Protein AF-A0A7T5E0C3-F1 (afdb_monomer_lite)

Structure (mmCIF, N/CA/C/O backbone):
data_AF-A0A7T5E0C3-F1
#
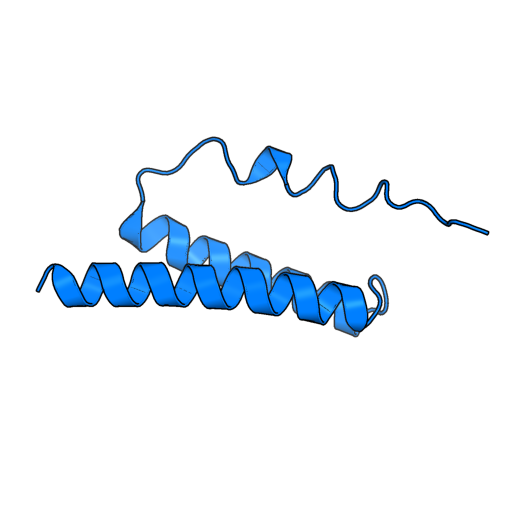_entry.id   AF-A0A7T5E0C3-F1
#
loop_
_atom_site.group_PDB
_atom_site.id
_atom_site.type_symbol
_atom_site.label_atom_id
_atom_site.label_alt_id
_atom_site.label_comp_id
_atom_site.label_asym_id
_atom_site.label_entity_id
_atom_site.label_seq_id
_atom_site.pdbx_PDB_ins_code
_atom_site.Cartn_x
_atom_site.Cartn_y
_atom_site.Cartn_z
_atom_site.occupancy
_atom_site.B_iso_or_equiv
_atom_site.auth_seq_id
_atom_site.auth_comp_id
_atom_site.auth_asym_id
_atom_site.auth_atom_id
_atom_site.pdbx_PDB_model_num
ATOM 1 N N . MET A 1 1 ? -26.720 -4.063 8.699 1.00 50.38 1 MET A N 1
ATOM 2 C CA . MET A 1 1 ? -26.616 -2.794 7.952 1.00 50.38 1 MET A CA 1
ATOM 3 C C . MET A 1 1 ? -25.403 -2.941 7.058 1.00 50.38 1 MET A C 1
ATOM 5 O O . MET A 1 1 ? -24.315 -3.051 7.597 1.00 50.38 1 MET A O 1
ATOM 9 N N . LEU A 1 2 ? -25.596 -3.067 5.744 1.00 53.50 2 LEU A N 1
ATOM 10 C CA . LEU A 1 2 ? -24.508 -2.986 4.770 1.00 53.50 2 LEU A CA 1
ATOM 11 C C . LEU A 1 2 ? -24.242 -1.486 4.585 1.00 53.50 2 LEU A C 1
ATOM 13 O O . LEU A 1 2 ? -25.088 -0.788 4.027 1.00 53.50 2 LEU A O 1
ATOM 17 N N . GLY A 1 3 ? -23.176 -0.979 5.210 1.00 61.03 3 GLY A N 1
ATOM 18 C CA . GLY A 1 3 ? -22.662 0.373 4.962 1.00 61.03 3 GLY A CA 1
ATOM 19 C C . GLY A 1 3 ? -22.035 0.450 3.565 1.00 61.03 3 GLY A C 1
ATOM 20 O O . GLY A 1 3 ? -21.810 -0.599 2.962 1.00 61.03 3 GLY A O 1
ATOM 21 N N . PRO A 1 4 ? -21.816 1.653 3.013 1.00 53.00 4 PRO A N 1
ATOM 22 C CA . PRO A 1 4 ? -21.558 1.824 1.590 1.00 53.00 4 PRO A CA 1
ATOM 23 C C . PRO A 1 4 ? -20.221 1.184 1.198 1.00 53.00 4 PRO A C 1
ATOM 25 O O . PRO A 1 4 ? -19.162 1.719 1.495 1.00 53.00 4 PRO A O 1
ATOM 28 N N . ILE A 1 5 ? -20.291 0.087 0.439 1.00 56.56 5 ILE A N 1
ATOM 29 C CA . ILE A 1 5 ? -19.183 -0.506 -0.340 1.00 56.56 5 ILE A CA 1
ATOM 30 C C . ILE A 1 5 ? -18.905 0.369 -1.594 1.00 56.56 5 ILE A C 1
ATOM 32 O O . ILE A 1 5 ? -18.314 -0.055 -2.578 1.00 56.56 5 ILE A O 1
ATOM 36 N N . GLU A 1 6 ? -19.376 1.620 -1.597 1.00 53.72 6 GLU A N 1
ATOM 37 C CA . GLU A 1 6 ? -19.256 2.567 -2.712 1.00 53.72 6 GLU A CA 1
ATOM 38 C C . GLU A 1 6 ? -17.923 3.335 -2.706 1.00 53.72 6 GLU A C 1
ATOM 40 O O . GLU A 1 6 ? -17.652 4.068 -3.652 1.00 53.72 6 GLU A O 1
ATOM 45 N N . GLY A 1 7 ? -17.069 3.160 -1.688 1.00 49.94 7 GLY A N 1
ATOM 46 C CA . GLY A 1 7 ? -15.773 3.849 -1.596 1.00 49.94 7 GLY A CA 1
ATOM 47 C C . GLY A 1 7 ? -14.689 3.316 -2.544 1.00 49.94 7 GLY A C 1
ATOM 48 O O . GLY A 1 7 ? -13.857 4.086 -3.015 1.00 49.94 7 GLY A O 1
ATOM 49 N N . VAL A 1 8 ? -14.724 2.021 -2.877 1.00 53.03 8 VAL A N 1
ATOM 50 C CA . VAL A 1 8 ? -13.622 1.320 -3.572 1.00 53.03 8 VAL A CA 1
ATOM 51 C C . VAL A 1 8 ? -13.761 1.366 -5.101 1.00 53.03 8 VAL A C 1
ATOM 53 O O . VAL A 1 8 ? -12.773 1.357 -5.832 1.00 53.03 8 VAL A O 1
ATOM 56 N N . ALA A 1 9 ? -14.989 1.516 -5.613 1.00 51.09 9 ALA A N 1
ATOM 57 C CA . ALA A 1 9 ? -15.256 1.540 -7.055 1.00 51.09 9 ALA A CA 1
ATOM 58 C C . ALA A 1 9 ? -14.644 2.757 -7.784 1.00 51.09 9 ALA A C 1
ATOM 60 O O . ALA A 1 9 ? -14.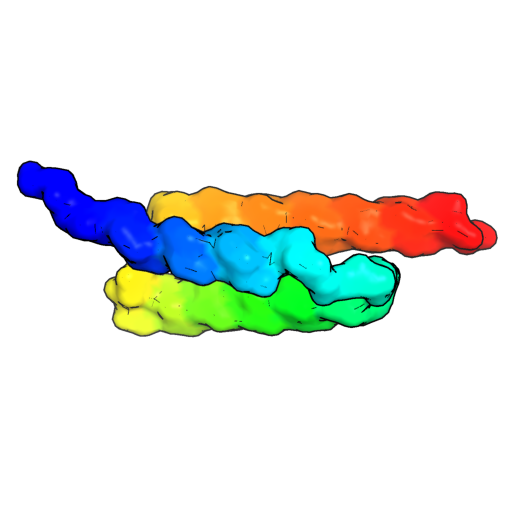491 2.717 -9.000 1.00 51.09 9 ALA A O 1
ATOM 61 N N . TRP A 1 10 ? -14.275 3.830 -7.069 1.00 48.84 10 TRP A N 1
ATOM 62 C CA . TRP A 1 10 ? -13.635 5.006 -7.673 1.00 48.84 10 TRP A CA 1
ATOM 63 C C . TRP A 1 10 ? -12.121 4.842 -7.888 1.00 48.84 10 TRP A C 1
ATOM 65 O O . TRP A 1 10 ? -11.576 5.440 -8.816 1.00 48.84 10 TRP A O 1
ATOM 75 N N . ILE A 1 11 ? -11.436 4.036 -7.067 1.00 54.09 11 ILE A N 1
ATOM 76 C CA . ILE A 1 11 ? -9.972 3.884 -7.148 1.00 54.09 11 ILE A CA 1
ATOM 77 C C . ILE A 1 11 ? -9.590 2.876 -8.241 1.00 54.09 11 ILE A C 1
ATOM 79 O O . ILE A 1 11 ? -8.650 3.123 -8.996 1.00 54.09 11 ILE A O 1
ATOM 83 N N . ALA A 1 12 ? -10.380 1.812 -8.415 1.00 50.03 12 ALA A N 1
ATOM 84 C CA . ALA A 1 12 ? -10.125 0.785 -9.428 1.00 50.03 12 ALA A CA 1
ATOM 85 C C . ALA A 1 12 ? -10.154 1.327 -10.874 1.00 50.03 12 ALA A C 1
ATOM 87 O O . ALA A 1 12 ? -9.356 0.912 -11.710 1.00 50.03 12 ALA A O 1
ATOM 88 N N . ASP A 1 13 ? -11.031 2.291 -11.167 1.00 46.94 13 ASP A N 1
ATOM 89 C CA . ASP A 1 13 ? -11.213 2.820 -12.530 1.00 46.94 13 ASP A CA 1
ATOM 90 C C . ASP A 1 13 ? -10.115 3.827 -12.934 1.00 46.94 13 ASP A C 1
ATOM 92 O O . ASP A 1 13 ? -9.960 4.177 -14.100 1.00 46.94 13 ASP A O 1
ATOM 96 N N . LYS A 1 14 ? -9.322 4.317 -11.970 1.00 49.38 14 LYS A N 1
ATOM 97 C CA . LYS A 1 14 ? -8.287 5.334 -12.213 1.00 49.38 14 LYS A CA 1
ATOM 98 C C . LYS A 1 14 ? -6.901 4.761 -12.500 1.00 49.38 14 LYS A C 1
ATOM 100 O O . LYS A 1 14 ? -6.101 5.465 -13.113 1.00 49.38 14 LYS A O 1
ATOM 105 N N . VAL A 1 15 ? -6.622 3.532 -12.068 1.00 53.72 15 VAL A N 1
ATOM 106 C CA . VAL A 1 15 ? -5.283 2.923 -12.164 1.00 53.72 15 VAL A CA 1
ATOM 107 C C . VAL A 1 15 ? -5.082 2.173 -13.486 1.00 53.72 15 VAL A C 1
ATOM 109 O O . VAL A 1 15 ? -3.962 2.078 -13.970 1.00 53.72 15 VAL A O 1
ATOM 112 N N . LEU A 1 16 ? -6.156 1.708 -14.129 1.00 48.19 16 LEU A N 1
ATOM 113 C CA . LEU A 1 16 ? -6.057 0.791 -15.270 1.00 48.19 16 LEU A CA 1
ATOM 114 C C . LEU A 1 16 ? -5.748 1.434 -16.631 1.00 48.19 16 LEU A C 1
ATOM 116 O O . LEU A 1 16 ? -5.471 0.696 -17.574 1.00 48.19 16 LEU A O 1
ATOM 120 N N . GLU A 1 17 ? -5.829 2.763 -16.788 1.00 46.81 17 GLU A N 1
ATOM 121 C CA . GLU A 1 17 ? -5.913 3.322 -18.147 1.00 46.81 17 GLU A CA 1
ATOM 122 C C . GLU A 1 17 ? -4.591 3.763 -18.792 1.00 46.81 17 GLU A C 1
ATOM 124 O O . GLU A 1 17 ? -4.534 3.739 -20.017 1.00 46.81 17 GLU A O 1
ATOM 129 N N . GLN A 1 18 ? -3.515 4.118 -18.077 1.00 46.72 18 GLN A N 1
ATOM 130 C CA . GLN A 1 18 ? -2.261 4.497 -18.757 1.00 46.72 18 GLN A CA 1
ATOM 131 C C . GLN A 1 18 ? -0.998 4.310 -17.917 1.00 46.72 18 GLN A C 1
ATOM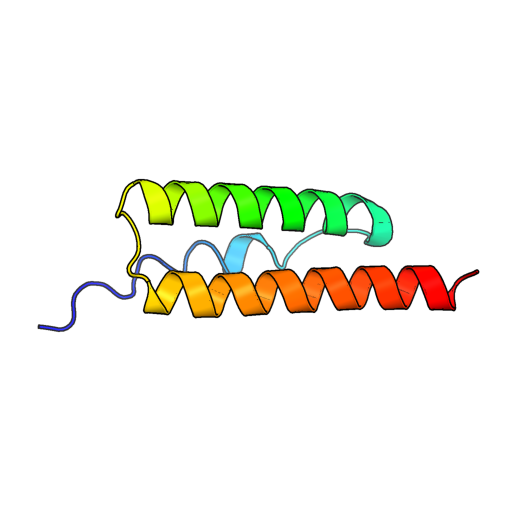 133 O O . GLN A 1 18 ? -0.742 5.114 -17.023 1.00 46.72 18 GLN A O 1
ATOM 138 N N . ALA A 1 19 ? -0.131 3.393 -18.339 1.00 47.44 19 ALA A N 1
ATOM 139 C CA . ALA A 1 19 ? 1.312 3.604 -18.292 1.00 47.44 19 ALA A CA 1
ATOM 140 C C . ALA A 1 19 ? 2.011 2.720 -19.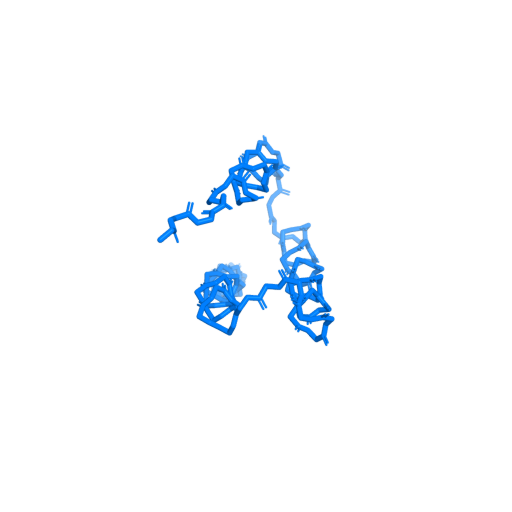336 1.00 47.44 19 ALA A C 1
ATOM 142 O O . ALA A 1 19 ? 1.511 1.659 -19.681 1.00 47.44 19 ALA A O 1
ATOM 143 N N . ASP A 1 20 ? 3.121 3.218 -19.877 1.00 43.78 20 ASP A N 1
ATOM 144 C CA . ASP A 1 20 ? 4.230 2.471 -20.486 1.00 43.78 20 ASP A CA 1
ATOM 145 C C . ASP A 1 20 ? 5.237 2.242 -19.326 1.00 43.78 20 ASP A C 1
ATOM 147 O O . ASP A 1 20 ? 5.560 3.217 -18.639 1.00 43.78 20 ASP A O 1
ATOM 151 N N . ILE A 1 21 ? 5.663 0.990 -19.055 1.00 48.94 21 ILE A N 1
ATOM 152 C CA . ILE A 1 21 ? 5.339 0.360 -17.745 1.00 48.94 21 ILE A CA 1
ATOM 153 C C . ILE A 1 21 ? 6.463 0.107 -16.694 1.00 48.94 21 ILE A C 1
ATOM 155 O O . ILE A 1 21 ? 6.144 -0.133 -15.544 1.00 48.94 21 ILE A O 1
ATOM 159 N N . SER A 1 22 ? 7.780 0.137 -16.947 1.00 50.06 22 SER A N 1
ATOM 160 C CA . SER A 1 22 ? 8.692 -0.397 -15.884 1.00 50.06 22 SER A CA 1
ATOM 161 C C . SER A 1 22 ? 8.825 0.523 -14.646 1.00 50.06 22 SER A C 1
ATOM 163 O O . SER A 1 22 ? 8.396 0.198 -13.541 1.00 50.06 22 SER A O 1
ATOM 165 N N . THR A 1 23 ? 9.383 1.728 -14.805 1.00 52.88 23 THR A N 1
ATOM 166 C CA . THR A 1 23 ? 9.798 2.529 -13.633 1.00 52.88 23 THR A CA 1
ATOM 167 C C . THR A 1 23 ? 8.674 3.395 -13.061 1.00 52.88 23 THR A C 1
ATOM 169 O O . THR A 1 23 ? 8.671 3.726 -11.874 1.00 52.88 23 THR A O 1
ATOM 172 N N . ASN A 1 24 ? 7.718 3.794 -13.905 1.00 61.78 24 ASN A N 1
ATOM 173 C CA . ASN A 1 24 ? 6.584 4.610 -13.473 1.00 61.78 24 ASN A CA 1
ATOM 174 C C . ASN A 1 24 ? 5.609 3.786 -12.616 1.00 61.78 24 ASN A C 1
ATOM 176 O O . ASN A 1 24 ? 4.980 4.332 -11.708 1.00 61.78 24 ASN A O 1
ATOM 180 N N . ASP A 1 25 ? 5.528 2.477 -12.852 1.00 76.62 25 ASP A N 1
ATOM 181 C CA . ASP A 1 25 ? 4.574 1.607 -12.175 1.00 76.62 25 ASP A CA 1
ATOM 182 C C . ASP A 1 25 ? 5.052 1.189 -10.786 1.00 76.62 25 ASP A C 1
ATOM 184 O O . ASP A 1 25 ? 4.269 1.285 -9.840 1.00 76.62 25 ASP A O 1
ATOM 188 N N . ALA A 1 26 ? 6.343 0.890 -10.596 1.00 86.44 26 ALA A N 1
ATOM 189 C CA . ALA A 1 26 ? 6.883 0.598 -9.265 1.00 86.44 26 ALA A CA 1
ATOM 190 C C . ALA A 1 26 ? 6.775 1.813 -8.316 1.00 86.44 26 ALA A C 1
ATOM 192 O O . ALA A 1 26 ? 6.289 1.693 -7.188 1.00 86.44 26 ALA A O 1
ATOM 193 N N . GLU A 1 27 ? 7.152 3.017 -8.773 1.00 86.44 27 GLU A N 1
ATOM 194 C CA . GLU A 1 27 ? 7.023 4.243 -7.966 1.00 86.44 27 GLU A CA 1
ATOM 195 C C . GLU A 1 27 ? 5.546 4.587 -7.686 1.00 86.44 27 GLU A C 1
ATOM 197 O O . GLU A 1 27 ? 5.199 5.060 -6.596 1.00 86.44 27 GLU A O 1
ATOM 202 N N . SER A 1 28 ? 4.658 4.344 -8.656 1.00 86.38 28 SER A N 1
ATOM 203 C CA . SER A 1 28 ? 3.213 4.537 -8.497 1.00 86.38 28 SER A CA 1
ATOM 204 C C . SER A 1 28 ? 2.628 3.595 -7.443 1.00 86.38 28 SER A C 1
ATOM 206 O O . SER A 1 28 ? 1.905 4.050 -6.552 1.00 86.38 28 SER A O 1
ATOM 208 N N . LEU A 1 29 ? 2.968 2.306 -7.488 1.00 87.19 29 LEU A N 1
ATOM 209 C CA . LEU A 1 29 ? 2.510 1.308 -6.518 1.00 87.19 29 LEU A CA 1
ATOM 210 C C . LEU A 1 29 ? 3.021 1.607 -5.103 1.00 87.19 29 LEU A C 1
ATOM 212 O O . LEU A 1 29 ? 2.247 1.551 -4.149 1.00 87.19 29 LEU A O 1
ATOM 216 N N . GLN A 1 30 ? 4.276 2.041 -4.949 1.00 91.62 30 GLN A N 1
ATOM 217 C CA . GLN A 1 30 ? 4.809 2.462 -3.644 1.00 91.62 30 GLN A CA 1
ATOM 218 C C . GLN A 1 30 ? 4.049 3.665 -3.057 1.00 91.62 30 GLN A C 1
ATOM 220 O O . GLN A 1 30 ? 3.775 3.711 -1.854 1.00 91.62 30 GLN A O 1
ATOM 225 N N . LYS A 1 31 ? 3.665 4.640 -3.893 1.00 89.69 31 LYS A N 1
ATOM 226 C CA . LYS A 1 31 ? 2.829 5.776 -3.459 1.00 89.69 31 LYS A CA 1
ATOM 227 C C . LYS A 1 31 ? 1.424 5.332 -3.059 1.00 89.69 31 LYS A C 1
ATOM 229 O O . LYS A 1 31 ? 0.886 5.863 -2.087 1.00 89.69 31 LYS A O 1
ATOM 234 N N . GLN A 1 32 ? 0.841 4.382 -3.790 1.00 86.81 32 GLN A N 1
ATOM 235 C CA . GLN A 1 32 ? -0.461 3.800 -3.460 1.00 86.81 32 GLN A CA 1
ATOM 236 C C . GLN A 1 32 ? -0.413 3.071 -2.114 1.00 86.81 32 GLN A C 1
ATOM 238 O O . GLN A 1 32 ? -1.264 3.331 -1.266 1.00 86.81 32 GLN A O 1
ATOM 243 N N . LEU A 1 33 ? 0.626 2.266 -1.872 1.00 94.12 33 LEU A N 1
ATOM 244 C CA . LEU A 1 33 ? 0.828 1.575 -0.598 1.00 94.12 33 LEU A CA 1
ATOM 245 C C . LEU A 1 33 ? 0.946 2.559 0.578 1.00 94.12 33 LEU A C 1
ATOM 247 O O . LEU A 1 33 ? 0.289 2.390 1.603 1.00 94.12 33 LEU A O 1
ATOM 251 N N . LEU A 1 34 ? 1.719 3.639 0.414 1.00 94.62 34 LEU A N 1
ATOM 252 C CA . LEU A 1 34 ? 1.840 4.681 1.439 1.00 94.62 34 LEU A CA 1
ATOM 253 C C . LEU A 1 34 ? 0.498 5.371 1.728 1.00 94.62 34 LEU A C 1
ATOM 255 O O . LEU A 1 34 ? 0.175 5.637 2.886 1.00 94.62 34 LEU A O 1
ATOM 259 N N . ALA A 1 35 ? -0.279 5.685 0.690 1.00 91.38 35 ALA A N 1
ATOM 260 C CA . ALA A 1 35 ? -1.590 6.308 0.856 1.00 91.38 35 ALA A CA 1
ATOM 261 C C . ALA A 1 35 ? -2.568 5.370 1.581 1.00 91.38 35 ALA A C 1
ATOM 263 O O . ALA A 1 35 ? -3.251 5.804 2.509 1.00 91.38 35 ALA A O 1
ATOM 264 N N . LEU A 1 36 ? -2.577 4.088 1.206 1.00 90.50 36 LEU A N 1
ATOM 265 C CA . LEU A 1 36 ? -3.372 3.043 1.846 1.00 90.50 36 LEU A CA 1
ATOM 266 C C . LEU A 1 36 ? -3.042 2.929 3.344 1.00 90.50 36 LEU A C 1
ATOM 268 O O . LEU A 1 36 ? -3.948 2.918 4.179 1.00 90.50 36 LEU A O 1
ATOM 272 N N . GLN A 1 37 ? -1.753 2.926 3.692 1.00 94.88 37 GLN A N 1
ATOM 273 C CA . GLN A 1 37 ? -1.301 2.856 5.080 1.00 94.88 37 GLN A CA 1
ATOM 274 C C . GLN A 1 37 ? -1.712 4.087 5.896 1.00 94.88 37 GLN A C 1
ATOM 276 O O . GLN A 1 37 ? -2.180 3.944 7.022 1.00 94.88 37 GLN A O 1
ATOM 281 N N . LEU A 1 38 ? -1.630 5.291 5.320 1.00 94.88 38 LEU A N 1
ATOM 282 C CA . LEU A 1 38 ? -2.111 6.507 5.982 1.00 94.88 38 LEU A CA 1
ATOM 283 C C . LEU A 1 38 ? -3.625 6.469 6.236 1.00 94.88 38 LEU A C 1
ATOM 285 O O . LEU A 1 38 ? -4.069 6.862 7.315 1.00 94.88 38 LEU A O 1
ATOM 289 N N . SER A 1 39 ? -4.421 5.989 5.279 1.00 89.31 39 SER A N 1
ATOM 290 C CA . SER A 1 39 ? -5.869 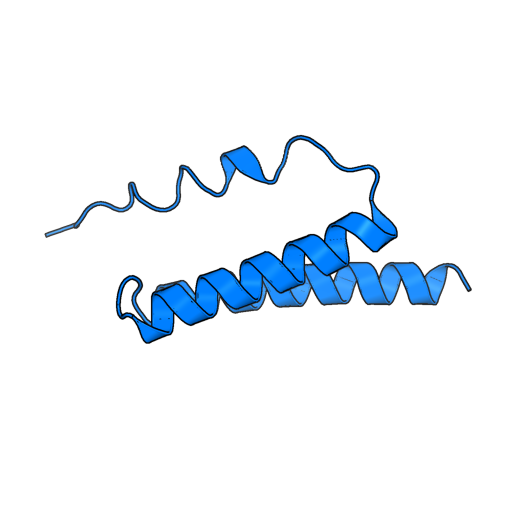5.833 5.469 1.00 89.31 39 SER A CA 1
ATOM 291 C C . SER A 1 39 ? -6.204 4.797 6.545 1.00 89.31 39 SER A C 1
ATOM 293 O O . SER A 1 39 ? -7.109 5.027 7.352 1.00 89.31 39 SER A O 1
ATOM 295 N N . PHE A 1 40 ? -5.453 3.695 6.627 1.00 93.56 40 PHE A N 1
ATOM 296 C CA . PHE A 1 40 ? -5.592 2.733 7.723 1.00 93.56 40 PHE A CA 1
ATOM 297 C C . PHE A 1 40 ? -5.215 3.346 9.079 1.00 93.56 40 PHE A C 1
ATOM 299 O O . PHE A 1 40 ? -6.000 3.265 10.026 1.00 93.56 40 PHE A O 1
ATOM 306 N N . ASP A 1 41 ? -4.078 4.040 9.162 1.00 95.44 41 ASP A N 1
ATOM 307 C CA . ASP A 1 41 ? -3.601 4.697 10.387 1.00 95.44 41 ASP A CA 1
ATOM 308 C C . ASP A 1 41 ? -4.581 5.767 10.902 1.00 95.44 41 ASP A C 1
ATOM 310 O O . ASP A 1 41 ? -4.712 5.984 12.111 1.00 95.44 41 ASP A O 1
ATOM 314 N N . MET A 1 42 ? -5.300 6.433 9.995 1.00 95.19 42 MET A N 1
ATOM 315 C CA . MET A 1 42 ? -6.357 7.394 10.327 1.00 95.19 42 MET A CA 1
ATOM 316 C C . MET A 1 42 ? -7.700 6.734 10.687 1.00 95.19 42 MET A C 1
ATOM 318 O O . MET A 1 42 ? -8.625 7.428 11.117 1.00 95.19 42 MET A O 1
ATOM 322 N N . GLY A 1 43 ? -7.816 5.410 10.550 1.00 91.94 43 GLY A N 1
ATOM 323 C CA . GLY A 1 43 ? -9.046 4.654 10.788 1.00 91.94 43 GLY A CA 1
ATOM 324 C C . GLY A 1 43 ? -10.126 4.892 9.731 1.00 91.94 43 GLY A C 1
ATOM 325 O O . GLY A 1 43 ? -11.310 4.708 10.020 1.00 91.94 43 GLY A O 1
ATOM 326 N N . GLU A 1 44 ? -9.741 5.340 8.533 1.00 92.62 44 GLU A 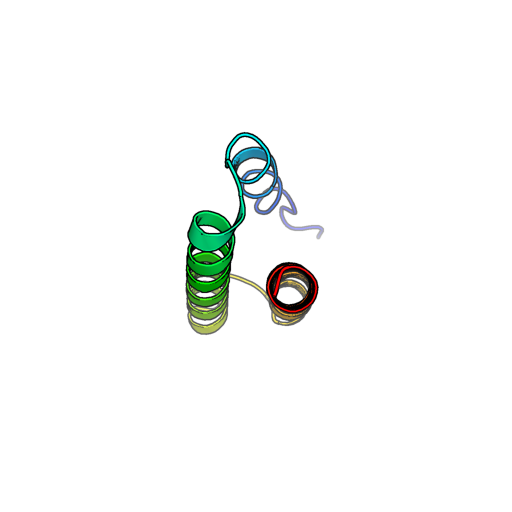N 1
ATOM 327 C CA . GLU A 1 44 ? -10.656 5.569 7.408 1.00 92.62 44 GLU A CA 1
ATOM 328 C C . GLU A 1 44 ? -11.095 4.255 6.754 1.00 92.62 44 GLU A C 1
ATOM 330 O O . GLU A 1 44 ? -12.209 4.176 6.238 1.00 92.62 44 GLU A O 1
ATOM 335 N N . ILE A 1 45 ? -10.247 3.223 6.830 1.00 87.62 45 ILE A N 1
ATOM 336 C CA . ILE A 1 45 ? -10.519 1.871 6.331 1.00 87.62 45 ILE A CA 1
ATOM 337 C C . ILE A 1 45 ? -10.349 0.821 7.443 1.00 87.62 45 ILE A C 1
ATOM 339 O O . ILE A 1 45 ? -9.530 1.006 8.349 1.00 87.62 45 ILE A O 1
ATOM 343 N N . PRO A 1 46 ? -11.120 -0.282 7.415 1.00 91.00 46 PRO A N 1
ATOM 344 C CA . PRO A 1 46 ? -10.945 -1.392 8.345 1.00 91.00 46 PRO A CA 1
ATOM 345 C C . PRO A 1 46 ? -9.703 -2.235 8.007 1.00 91.00 46 PRO A C 1
ATOM 347 O O . PRO A 1 46 ? -9.277 -2.306 6.859 1.00 91.00 46 PRO A O 1
ATOM 350 N N . GLU A 1 47 ? -9.167 -2.943 9.006 1.00 94.31 47 GLU A N 1
ATOM 351 C CA . GLU A 1 47 ? -7.985 -3.817 8.872 1.00 94.31 47 GLU A CA 1
ATOM 352 C C . GLU A 1 47 ? -8.136 -4.877 7.771 1.00 94.31 47 GLU A C 1
ATOM 354 O O . GLU A 1 47 ? -7.210 -5.105 7.004 1.00 94.31 47 GLU A O 1
ATOM 359 N N . GLU A 1 48 ? -9.313 -5.498 7.649 1.00 91.62 48 GLU A N 1
ATOM 360 C CA . GLU A 1 48 ? -9.581 -6.497 6.605 1.00 91.62 48 GLU A CA 1
ATOM 361 C C . GLU A 1 48 ? -9.433 -5.909 5.193 1.00 91.62 48 GLU A C 1
ATOM 363 O O . GLU A 1 48 ? -8.851 -6.539 4.316 1.00 91.62 48 GLU A O 1
ATOM 368 N N . GLU A 1 49 ? -9.909 -4.679 4.988 1.00 85.94 49 GLU A N 1
ATOM 369 C CA . GLU A 1 49 ? -9.813 -3.977 3.706 1.00 85.94 49 GLU A CA 1
ATOM 370 C C . GLU A 1 49 ? -8.386 -3.498 3.421 1.00 85.94 49 GLU A C 1
ATOM 372 O O . GLU A 1 49 ? -7.941 -3.564 2.275 1.00 85.94 49 GLU A O 1
ATOM 377 N N . PHE A 1 50 ? -7.662 -3.065 4.457 1.00 91.88 50 PHE A N 1
ATOM 378 C CA . PHE A 1 50 ? -6.241 -2.742 4.363 1.00 91.88 50 PHE A CA 1
ATOM 379 C C . PHE A 1 50 ? -5.420 -3.959 3.922 1.00 91.88 50 PHE A C 1
ATOM 381 O O . PHE A 1 50 ? -4.676 -3.856 2.954 1.00 91.88 50 PHE A O 1
ATOM 388 N N . MET A 1 51 ? -5.598 -5.117 4.570 1.00 94.50 51 MET A N 1
ATOM 389 C CA . MET A 1 51 ? -4.816 -6.323 4.265 1.00 94.50 51 MET A CA 1
ATOM 390 C C . MET A 1 51 ? -5.023 -6.821 2.832 1.00 94.50 51 MET A C 1
ATOM 392 O O . MET A 1 51 ? -4.056 -7.192 2.176 1.00 94.50 51 MET A O 1
ATOM 396 N N . ILE A 1 52 ? -6.267 -6.817 2.339 1.00 87.94 52 ILE A N 1
ATOM 397 C CA . ILE A 1 52 ? -6.569 -7.248 0.966 1.00 87.94 52 ILE A CA 1
ATOM 398 C C . ILE A 1 52 ? -5.854 -6.342 -0.043 1.00 87.94 52 ILE A C 1
ATOM 400 O O . ILE A 1 52 ? -5.174 -6.830 -0.941 1.00 87.94 52 ILE A O 1
ATOM 404 N N . GLN A 1 53 ? -5.973 -5.023 0.123 1.00 84.88 53 GLN A N 1
ATOM 405 C CA . GLN A 1 53 ? -5.362 -4.065 -0.802 1.00 84.88 53 GLN A CA 1
ATOM 406 C C . GLN A 1 53 ? -3.832 -4.031 -0.685 1.00 84.88 53 GLN A C 1
ATOM 408 O O . GLN A 1 53 ? -3.146 -3.858 -1.690 1.00 84.88 53 GLN A O 1
ATOM 413 N N . GLU A 1 54 ? -3.282 -4.215 0.517 1.00 95.44 54 GLU A N 1
ATOM 414 C CA . GLU A 1 54 ? -1.837 -4.318 0.736 1.00 95.44 54 GLU A CA 1
ATOM 415 C C . GLU A 1 54 ? -1.261 -5.533 -0.003 1.00 95.44 54 GLU A C 1
ATOM 417 O O . GLU A 1 54 ? -0.276 -5.390 -0.728 1.00 95.44 54 GLU A O 1
ATOM 422 N N . GLU A 1 55 ? -1.894 -6.705 0.112 1.00 92.94 55 GLU A N 1
ATOM 423 C CA . GLU A 1 55 ? -1.456 -7.922 -0.582 1.00 92.94 55 GLU A CA 1
ATOM 424 C C . GLU A 1 55 ? -1.476 -7.748 -2.109 1.00 92.94 55 GLU A C 1
ATOM 426 O O . GLU A 1 55 ? -0.506 -8.103 -2.778 1.00 92.94 55 GLU A O 1
ATOM 431 N N . GLU A 1 56 ? -2.531 -7.145 -2.665 1.00 85.06 56 GLU A N 1
ATOM 432 C CA . GLU A 1 56 ? -2.634 -6.880 -4.107 1.00 85.06 56 GLU A CA 1
ATOM 433 C C . GLU A 1 56 ? -1.506 -5.970 -4.620 1.00 85.06 56 GLU A C 1
ATOM 435 O O . GLU A 1 56 ? -0.888 -6.265 -5.647 1.00 85.06 56 GLU A O 1
ATOM 440 N N . ILE A 1 57 ? -1.201 -4.888 -3.896 1.00 86.56 57 ILE A N 1
ATOM 441 C CA . ILE A 1 57 ? -0.138 -3.949 -4.282 1.00 86.56 57 ILE A CA 1
ATOM 442 C C . ILE A 1 57 ? 1.243 -4.606 -4.167 1.00 86.56 57 ILE A C 1
ATOM 444 O O . ILE A 1 57 ? 2.089 -4.410 -5.043 1.00 86.56 57 ILE A O 1
ATOM 448 N N . LEU A 1 58 ? 1.482 -5.397 -3.117 1.00 93.62 58 LEU A N 1
ATOM 449 C CA . LEU A 1 58 ? 2.751 -6.103 -2.928 1.00 93.62 58 LEU A CA 1
ATOM 450 C C . LEU A 1 58 ? 2.980 -7.176 -4.000 1.00 93.62 58 LEU A C 1
ATOM 452 O O . LEU A 1 58 ? 4.097 -7.296 -4.499 1.00 93.62 58 LEU A O 1
ATOM 456 N N . LEU A 1 59 ? 1.937 -7.908 -4.402 1.00 87.81 59 LEU A N 1
ATOM 457 C CA . LEU A 1 59 ? 2.021 -8.865 -5.510 1.00 87.81 59 LEU A CA 1
ATOM 458 C C . LEU A 1 59 ? 2.334 -8.172 -6.842 1.00 87.81 59 LEU A C 1
ATOM 460 O O . LEU A 1 59 ? 3.114 -8.696 -7.634 1.00 87.81 59 LEU A O 1
ATOM 464 N N . ALA A 1 60 ? 1.757 -6.992 -7.085 1.00 85.69 60 ALA A N 1
ATOM 465 C CA . ALA A 1 60 ? 2.059 -6.207 -8.279 1.00 85.69 60 ALA A CA 1
ATOM 466 C C . ALA A 1 60 ? 3.508 -5.690 -8.283 1.00 85.69 60 ALA A C 1
ATOM 468 O O . ALA A 1 60 ? 4.171 -5.752 -9.313 1.00 85.69 60 ALA A O 1
ATOM 469 N N . LEU A 1 61 ? 4.020 -5.230 -7.135 1.00 88.81 61 LEU A N 1
ATOM 470 C CA . LEU A 1 61 ? 5.426 -4.833 -6.992 1.00 88.81 61 LEU A CA 1
ATOM 471 C C . LEU A 1 61 ? 6.375 -6.003 -7.250 1.00 88.81 61 LEU A C 1
ATOM 473 O O . LEU A 1 61 ? 7.340 -5.838 -7.986 1.00 88.81 61 LEU A O 1
ATOM 477 N N . GLN A 1 62 ? 6.071 -7.177 -6.695 1.00 89.38 62 GLN A N 1
ATOM 478 C CA . GLN A 1 62 ? 6.874 -8.374 -6.923 1.00 89.38 62 GLN A CA 1
ATOM 479 C C . GLN A 1 62 ? 6.907 -8.760 -8.407 1.00 89.38 62 GLN A C 1
ATOM 481 O O . GLN A 1 62 ? 7.966 -9.092 -8.919 1.00 89.38 62 GLN A O 1
ATOM 486 N N . ALA A 1 63 ? 5.774 -8.680 -9.111 1.00 87.25 63 ALA A N 1
ATOM 487 C CA . ALA A 1 63 ? 5.736 -8.975 -10.542 1.00 87.25 63 ALA A CA 1
ATOM 488 C C . ALA A 1 63 ? 6.626 -8.023 -11.361 1.00 87.25 63 ALA A C 1
ATOM 490 O O . ALA A 1 63 ? 7.289 -8.473 -12.287 1.00 87.25 63 ALA A O 1
ATOM 491 N N . LEU A 1 64 ? 6.675 -6.734 -11.000 1.00 86.38 64 LEU A N 1
ATOM 492 C CA . LEU A 1 64 ? 7.576 -5.773 -11.645 1.00 86.38 64 LEU A CA 1
ATOM 493 C C . LEU A 1 64 ? 9.050 -6.068 -11.338 1.00 86.38 64 LEU A C 1
ATOM 495 O O . LEU A 1 64 ? 9.879 -5.968 -12.233 1.00 86.38 64 LEU A O 1
ATOM 499 N N . GLU A 1 65 ? 9.378 -6.433 -10.094 1.00 85.62 65 GLU A N 1
ATOM 500 C CA . GLU A 1 65 ? 10.744 -6.827 -9.719 1.00 85.62 65 GLU A CA 1
ATOM 501 C C . GLU A 1 65 ? 11.192 -8.090 -10.474 1.00 85.62 65 GLU A C 1
ATOM 503 O O . GLU A 1 65 ? 12.292 -8.111 -11.021 1.00 85.62 65 GLU A O 1
ATOM 508 N N . ASP A 1 66 ? 10.327 -9.106 -10.562 1.00 84.50 66 ASP A N 1
ATOM 509 C CA . ASP A 1 66 ? 10.599 -10.347 -11.296 1.00 84.50 66 ASP A CA 1
ATOM 510 C C . ASP A 1 66 ? 10.783 -10.077 -12.809 1.00 84.50 66 ASP A C 1
ATOM 512 O O . ASP A 1 66 ? 11.658 -10.670 -13.442 1.00 84.50 66 ASP A O 1
ATOM 516 N N . GLU A 1 67 ? 9.997 -9.163 -13.396 1.00 81.06 67 GLU A N 1
ATOM 517 C CA . GLU A 1 67 ? 10.150 -8.732 -14.796 1.00 81.06 67 GLU A CA 1
ATOM 518 C C . GLU A 1 67 ? 11.478 -7.994 -15.039 1.00 81.06 67 GLU A C 1
ATOM 520 O O . GLU A 1 67 ? 12.129 -8.242 -16.054 1.00 81.06 67 GLU A O 1
ATOM 525 N N . GLU A 1 68 ? 11.906 -7.121 -14.119 1.00 76.81 68 GLU A N 1
ATOM 526 C CA . GLU A 1 68 ? 13.205 -6.441 -14.218 1.00 76.81 68 GLU A CA 1
ATOM 527 C C . GLU A 1 68 ? 14.382 -7.425 -14.081 1.00 76.81 68 GLU A C 1
ATOM 529 O O . GLU A 1 68 ? 15.367 -7.290 -14.806 1.00 76.81 68 GLU A O 1
ATOM 534 N N . GLU A 1 69 ? 14.283 -8.442 -13.213 1.00 73.88 69 GLU A N 1
ATOM 535 C CA . GLU A 1 69 ? 15.321 -9.477 -13.064 1.00 73.88 69 GLU A CA 1
ATOM 536 C C . GLU A 1 69 ? 15.443 -10.402 -14.291 1.00 73.88 69 GLU A C 1
ATOM 538 O O . GLU A 1 69 ? 16.549 -10.847 -14.607 1.00 73.88 69 GLU A O 1
ATOM 543 N N . ASP A 1 70 ? 14.341 -10.696 -14.988 1.00 67.69 70 ASP A N 1
ATOM 544 C CA . ASP A 1 70 ? 14.334 -11.539 -16.194 1.00 67.69 70 ASP A CA 1
ATOM 545 C C . ASP A 1 70 ? 14.862 -10.807 -17.456 1.00 67.69 70 ASP A C 1
ATOM 547 O O . ASP A 1 70 ? 15.197 -11.462 -18.455 1.00 67.69 70 ASP A O 1
ATOM 551 N N . GLU A 1 71 ? 14.941 -9.468 -17.442 1.00 59.94 71 GLU A N 1
ATOM 552 C CA . GLU A 1 71 ? 15.447 -8.645 -18.557 1.00 59.94 71 GLU A CA 1
ATOM 553 C C . GLU A 1 71 ? 16.980 -8.397 -18.544 1.00 59.94 71 GLU A C 1
ATOM 555 O O . GLU A 1 71 ? 17.520 -7.973 -19.577 1.00 59.94 71 GLU A O 1
ATOM 560 N N . ASP A 1 72 ? 17.689 -8.705 -17.446 1.00 50.47 72 ASP A N 1
ATOM 561 C CA . ASP A 1 72 ? 19.156 -8.543 -17.262 1.00 50.47 72 ASP A CA 1
ATOM 562 C C . ASP A 1 72 ? 20.001 -9.804 -17.598 1.00 50.47 72 ASP A C 1
ATOM 564 O O . ASP A 1 72 ? 21.124 -9.646 -18.154 1.00 50.47 72 ASP A O 1
#

pLDDT: mean 75.14, std 18.48, range [43.78, 95.44]

Radius of gyration: 14.16 Å; chains: 1; bounding box: 46×19×31 Å

Secondary structure (DSSP, 8-state):
----TTSSHHHHHHHSS----HHHHHHHHHHHHHHHHHHHHTTSS-HHHHHHHHHHHHHHHHHHHHHHHHT-

Sequence (72 aa):
MLGPIEGVAWIADKVLEQADISTNDAESLQKQLLALQLSFDMGEIPEEEFMIQEEEILLALQALEDEEEDED

Foldseek 3Di:
DPDDPPPVVVVVVPPPDDDPDQPVPLVVLVVVLVVLVVCVVVVVDDPVVSVVSNVVSVVVNVVSVVVVVVVD